Protein AF-A0A970FEV4-F1 (afdb_monomer)

Solvent-accessible surface area (backbone atoms only — not comparable to full-atom values): 2884 Å² total; per-residue (Å²): 140,68,68,49,43,71,42,90,93,30,48,70,70,54,41,49,43,34,42,74,51,72,41,77,45,64,69,52,44,64,72,59,31,71,70,55,51,50,49,42,29,41,76,76,38,80,84,113

Foldseek 3Di:
DCAQVVDPPQHPVNQVLLVVLVNNHPVSCVVCDDVNSVVSSCVVPVPD

Mean predicted aligned error: 2.28 Å

Structure (mmCIF, N/CA/C/O backbone):
data_AF-A0A970FEV4-F1
#
_entry.id   AF-A0A970FEV4-F1
#
loop_
_atom_site.group_PDB
_atom_site.id
_atom_site.type_symbol
_atom_site.label_atom_id
_atom_site.label_alt_id
_atom_site.label_comp_id
_atom_site.label_asym_id
_atom_site.label_entity_id
_atom_site.label_seq_id
_atom_site.pdbx_PDB_ins_code
_atom_site.Cartn_x
_atom_site.Cartn_y
_atom_site.Cartn_z
_atom_site.occupancy
_atom_site.B_iso_or_equiv
_atom_site.auth_seq_id
_atom_site.auth_comp_id
_atom_site.auth_asym_id
_atom_site.auth_atom_id
_atom_site.pdbx_PDB_model_num
ATOM 1 N N . MET A 1 1 ? -8.610 10.615 0.809 1.00 62.97 1 MET A N 1
ATOM 2 C CA . MET A 1 1 ? -8.517 9.156 1.003 1.00 62.97 1 MET A CA 1
ATOM 3 C C . MET A 1 1 ? -7.595 8.962 2.186 1.00 62.97 1 MET A C 1
ATOM 5 O O . MET A 1 1 ? -6.511 9.520 2.154 1.00 62.97 1 MET A O 1
ATOM 9 N N . GLY A 1 2 ? -8.112 8.385 3.264 1.00 77.62 2 GLY A N 1
ATOM 10 C CA . GLY A 1 2 ? -7.385 8.089 4.507 1.00 77.62 2 GLY A CA 1
ATOM 11 C C . GLY A 1 2 ? -8.008 6.880 5.204 1.00 77.62 2 GLY A C 1
ATOM 12 O O . GLY A 1 2 ? -7.931 6.738 6.420 1.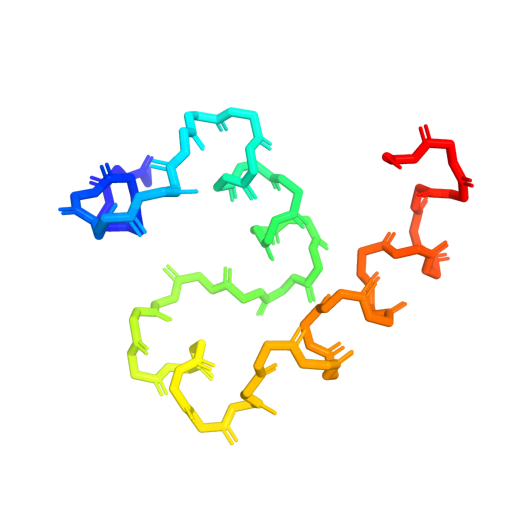00 77.62 2 GLY A O 1
ATOM 13 N N . GLU A 1 3 ? -8.753 6.079 4.439 1.00 87.25 3 GLU A N 1
ATOM 14 C CA . GLU A 1 3 ? -9.506 4.931 4.943 1.00 87.25 3 GLU A CA 1
ATOM 15 C C . GLU A 1 3 ? -8.623 3.687 4.907 1.00 87.25 3 GLU A C 1
ATOM 17 O O . GLU A 1 3 ? -8.591 2.934 5.876 1.00 87.25 3 GLU A O 1
ATOM 22 N N . LEU A 1 4 ? -7.821 3.519 3.848 1.00 94.31 4 LEU A N 1
ATOM 23 C CA . LEU A 1 4 ? -6.862 2.422 3.769 1.00 94.31 4 LEU A CA 1
ATOM 24 C C . LEU A 1 4 ? -5.724 2.634 4.764 1.00 94.31 4 LEU A C 1
ATOM 26 O O . LEU A 1 4 ? -5.282 1.667 5.373 1.00 94.31 4 LEU A O 1
ATOM 30 N N . SER A 1 5 ? -5.315 3.883 5.021 1.00 95.75 5 SER A N 1
ATOM 31 C CA . SER A 1 5 ? -4.293 4.189 6.032 1.00 95.75 5 SER A CA 1
ATOM 32 C C . SER A 1 5 ? -4.703 3.869 7.479 1.00 95.75 5 SER A C 1
ATOM 34 O O . SER A 1 5 ? -3.872 3.936 8.382 1.00 95.75 5 SER A O 1
ATOM 36 N N . LYS A 1 6 ? -5.981 3.547 7.736 1.00 95.12 6 LYS A N 1
ATOM 37 C CA . LYS A 1 6 ? -6.443 3.060 9.051 1.00 95.12 6 LYS A CA 1
ATOM 38 C C . LYS A 1 6 ? -6.148 1.573 9.252 1.00 95.12 6 LYS A C 1
ATOM 40 O O . LYS A 1 6 ? -6.211 1.089 10.382 1.00 95.12 6 LYS A O 1
ATOM 45 N N . LEU A 1 7 ? -5.850 0.844 8.176 1.00 95.00 7 LEU A N 1
ATOM 46 C CA . LEU A 1 7 ? -5.514 -0.570 8.238 1.00 95.00 7 LEU A CA 1
ATOM 47 C C . LEU A 1 7 ? -4.084 -0.767 8.751 1.00 95.00 7 LEU A C 1
ATOM 49 O O . LEU A 1 7 ? -3.191 0.034 8.456 1.00 95.00 7 LEU A O 1
ATOM 53 N N . PRO A 1 8 ? -3.826 -1.857 9.494 1.00 96.19 8 PRO A N 1
ATOM 54 C CA . PRO A 1 8 ? -2.482 -2.161 9.953 1.00 96.19 8 PRO A CA 1
ATOM 55 C C . PRO A 1 8 ? -1.533 -2.312 8.759 1.00 96.19 8 PRO A C 1
ATOM 57 O O . PRO A 1 8 ? -1.832 -3.017 7.795 1.00 96.19 8 PRO A O 1
ATOM 60 N N . ASN A 1 9 ? -0.358 -1.690 8.870 1.00 95.88 9 ASN A N 1
ATOM 61 C CA . ASN A 1 9 ? 0.719 -1.712 7.873 1.00 95.88 9 ASN A CA 1
ATOM 62 C C . ASN A 1 9 ? 0.433 -0.959 6.563 1.00 95.88 9 ASN A C 1
ATOM 64 O O . ASN A 1 9 ? 1.191 -1.111 5.607 1.00 95.88 9 ASN A O 1
ATOM 68 N N . ILE A 1 10 ? -0.604 -0.119 6.512 1.00 96.88 10 ILE A N 1
ATOM 69 C CA . ILE A 1 10 ? -0.839 0.771 5.372 1.00 96.88 10 ILE A CA 1
ATOM 70 C C . ILE A 1 10 ? -0.552 2.209 5.794 1.00 96.88 10 ILE A C 1
ATOM 72 O O . ILE A 1 10 ? -1.316 2.834 6.518 1.00 96.88 10 ILE A O 1
ATOM 76 N N . GLY A 1 11 ? 0.592 2.732 5.353 1.00 96.75 11 GLY A N 1
ATOM 77 C CA . GLY A 1 11 ? 0.942 4.143 5.521 1.00 96.75 11 GLY A CA 1
ATOM 78 C C . GLY A 1 11 ? 0.452 5.013 4.355 1.00 96.75 11 GLY A C 1
ATOM 79 O O . GLY A 1 11 ? 0.076 4.476 3.311 1.00 96.75 11 GLY A O 1
ATOM 80 N N . PRO A 1 12 ? 0.545 6.352 4.467 1.00 96.12 12 PRO A N 1
ATOM 81 C CA . PRO A 1 12 ? 0.082 7.283 3.431 1.00 96.12 12 PRO A CA 1
ATOM 82 C C . PRO A 1 12 ? 0.701 7.039 2.046 1.00 96.12 12 PRO A C 1
ATOM 84 O O . PRO A 1 12 ? 0.019 7.150 1.031 1.00 96.12 12 PRO A O 1
ATOM 87 N N . LYS A 1 13 ? 1.988 6.657 1.991 1.00 96.12 13 LYS A N 1
ATOM 88 C CA . LYS A 1 13 ? 2.662 6.329 0.723 1.00 96.12 13 LYS A CA 1
ATOM 89 C C . LYS A 1 13 ? 2.027 5.110 0.043 1.00 96.12 13 LYS A C 1
ATOM 91 O O . LYS A 1 13 ? 1.752 5.160 -1.151 1.00 96.12 13 LYS A O 1
ATOM 96 N N . LEU A 1 14 ? 1.768 4.046 0.806 1.00 96.81 14 LEU A N 1
ATOM 97 C CA . LEU A 1 14 ? 1.154 2.830 0.273 1.00 96.81 14 LEU A CA 1
ATOM 98 C C . LEU A 1 14 ? -0.307 3.072 -0.124 1.00 96.81 14 LEU A C 1
ATOM 100 O O . LEU A 1 14 ? -0.741 2.573 -1.154 1.00 96.81 14 LEU A O 1
ATOM 104 N N . GLU A 1 15 ? -1.058 3.872 0.638 1.00 97.31 15 GLU A N 1
ATOM 105 C CA . GLU A 1 15 ? -2.416 4.277 0.250 1.00 97.31 15 GLU A CA 1
ATOM 106 C C . GLU A 1 15 ? -2.431 5.060 -1.072 1.00 97.31 15 GLU A C 1
ATOM 108 O O . GLU A 1 15 ? -3.293 4.805 -1.913 1.00 97.31 15 GLU A O 1
ATOM 113 N N . SER A 1 16 ? -1.461 5.956 -1.296 1.00 97.00 16 SER A N 1
ATOM 114 C CA . SER A 1 16 ? -1.312 6.649 -2.584 1.00 97.00 16 SER A CA 1
ATOM 115 C C . SER A 1 16 ? -1.049 5.661 -3.719 1.00 97.00 16 SER A C 1
ATOM 117 O O . SER A 1 16 ? -1.764 5.684 -4.712 1.00 97.00 16 SER A O 1
ATOM 119 N N . GLN A 1 17 ? -0.095 4.740 -3.547 1.00 97.69 17 GLN A N 1
ATOM 120 C CA . GLN A 1 17 ? 0.220 3.720 -4.556 1.00 97.69 17 GLN A CA 1
ATOM 121 C C . GLN A 1 17 ? -0.977 2.799 -4.848 1.00 97.69 17 GLN A C 1
ATOM 123 O O . GLN A 1 17 ? -1.229 2.459 -6.002 1.00 97.69 17 GLN A O 1
ATOM 128 N N . LEU A 1 18 ? -1.744 2.412 -3.822 1.00 97.56 18 LEU A N 1
ATOM 129 C CA . LEU A 1 18 ? -2.981 1.642 -3.981 1.00 97.56 18 LEU A CA 1
ATOM 130 C C . LEU A 1 18 ? -4.040 2.439 -4.749 1.00 97.56 18 LEU A C 1
ATOM 132 O O . LEU A 1 18 ? -4.641 1.904 -5.680 1.00 97.56 18 LEU A O 1
ATOM 136 N N . SER A 1 19 ? -4.214 3.719 -4.418 1.00 96.94 19 SER A N 1
ATOM 137 C CA . SER A 1 19 ? -5.149 4.612 -5.110 1.00 96.94 19 SER A CA 1
ATOM 138 C C . SER A 1 19 ? -4.760 4.791 -6.579 1.00 96.94 19 SER A C 1
ATOM 140 O O . SER A 1 19 ? -5.614 4.670 -7.459 1.00 96.94 19 SER A O 1
ATOM 142 N N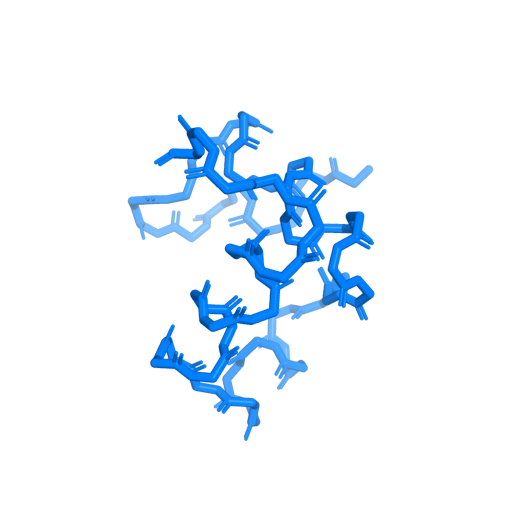 . ASP A 1 20 ? -3.466 4.968 -6.860 1.00 97.00 20 ASP A N 1
ATOM 143 C CA . ASP A 1 20 ? -2.917 5.033 -8.217 1.00 97.00 20 ASP A CA 1
ATOM 144 C C . ASP A 1 20 ? -3.117 3.707 -8.961 1.00 97.00 20 ASP A C 1
ATOM 146 O O . ASP A 1 20 ? -3.421 3.706 -10.153 1.00 97.00 20 ASP A O 1
ATOM 150 N N . ALA A 1 21 ? -3.029 2.571 -8.257 1.00 97.00 21 ALA A N 1
ATOM 151 C CA . ALA A 1 21 ? -3.365 1.233 -8.749 1.00 97.00 21 ALA A CA 1
ATOM 152 C C . ALA A 1 21 ? -4.875 0.983 -8.936 1.00 97.00 21 ALA A C 1
ATOM 154 O O . ALA A 1 21 ? -5.264 -0.095 -9.402 1.00 97.00 21 ALA A O 1
ATOM 155 N N . GLY A 1 22 ? -5.717 1.977 -8.640 1.00 96.56 22 GLY A N 1
ATOM 156 C CA . GLY A 1 22 ? -7.171 1.911 -8.754 1.00 96.56 22 GLY A CA 1
ATOM 157 C C . GLY A 1 22 ? -7.852 1.165 -7.608 1.00 96.56 22 GLY A C 1
ATOM 158 O O . GLY A 1 22 ? -8.982 0.738 -7.790 1.00 96.56 22 GLY A O 1
ATOM 159 N N . ILE A 1 23 ? -7.172 0.980 -6.470 1.00 97.44 23 ILE A N 1
ATOM 160 C CA . ILE A 1 23 ? -7.691 0.334 -5.260 1.00 97.44 23 ILE A CA 1
ATOM 161 C C . ILE A 1 23 ? -7.913 1.401 -4.194 1.00 97.44 23 ILE A C 1
ATOM 163 O O . ILE A 1 23 ? -6.962 1.914 -3.607 1.00 97.44 23 ILE A O 1
ATOM 167 N N . ILE A 1 24 ? -9.176 1.729 -3.941 1.00 96.56 24 ILE A N 1
ATOM 168 C CA . ILE A 1 24 ? -9.526 2.943 -3.187 1.00 96.56 24 ILE A CA 1
ATOM 169 C C . ILE A 1 24 ? -10.239 2.618 -1.867 1.00 96.56 24 ILE A C 1
ATOM 171 O O . ILE A 1 24 ? -10.233 3.419 -0.931 1.00 96.56 24 ILE A O 1
ATOM 175 N N . THR A 1 25 ? -10.851 1.435 -1.770 1.00 96.50 25 THR A N 1
ATOM 176 C CA . THR A 1 25 ? -11.624 1.012 -0.595 1.00 96.50 25 THR A CA 1
ATOM 177 C C . THR A 1 25 ? -11.045 -0.243 0.042 1.00 96.50 25 THR A C 1
ATOM 179 O O . THR A 1 25 ? -10.410 -1.071 -0.614 1.00 96.50 25 THR A O 1
ATOM 182 N N . GLU A 1 26 ? -11.295 -0.416 1.341 1.00 96.38 26 GLU A N 1
ATOM 183 C CA . GLU A 1 26 ? -10.911 -1.631 2.063 1.00 96.38 26 GLU A CA 1
ATOM 184 C C . GLU A 1 26 ? -11.566 -2.884 1.461 1.00 96.38 26 GLU A C 1
ATOM 186 O O . GLU A 1 26 ? -10.915 -3.919 1.324 1.00 96.38 26 GLU A O 1
ATOM 191 N N . GLU A 1 27 ? -12.839 -2.802 1.073 1.00 96.38 27 GLU A N 1
ATOM 192 C CA . GLU A 1 27 ? -13.561 -3.918 0.453 1.00 96.38 27 GLU A CA 1
ATOM 193 C C . GLU A 1 27 ? -12.938 -4.321 -0.882 1.00 96.38 27 GLU A C 1
ATOM 195 O O . GLU A 1 27 ? -12.770 -5.511 -1.159 1.00 96.38 27 GLU A O 1
ATOM 200 N N . GLU A 1 28 ? -12.526 -3.346 -1.693 1.00 97.00 28 GLU A N 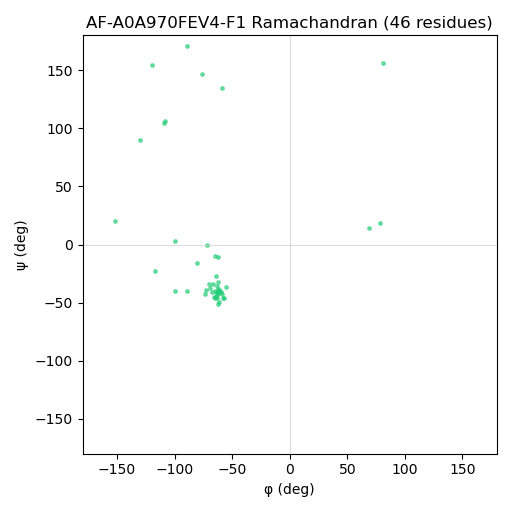1
ATOM 201 C CA . GLU A 1 28 ? -11.799 -3.618 -2.924 1.00 97.00 28 GLU A CA 1
ATOM 202 C C . GLU A 1 28 ? -10.435 -4.244 -2.640 1.00 97.00 28 GLU A C 1
ATOM 204 O O . GLU A 1 28 ? -10.102 -5.263 -3.246 1.00 97.00 28 GLU A O 1
ATOM 209 N N . PHE A 1 29 ? -9.679 -3.693 -1.688 1.00 96.94 29 PHE A N 1
ATOM 210 C CA . PHE A 1 29 ? -8.379 -4.229 -1.296 1.00 96.94 29 PHE A CA 1
ATOM 211 C C . PHE A 1 29 ? -8.484 -5.682 -0.807 1.00 96.94 29 PHE A C 1
ATOM 213 O O . PHE A 1 29 ? -7.698 -6.532 -1.229 1.00 96.94 29 PHE A O 1
ATOM 220 N N . ARG A 1 30 ? -9.500 -6.006 0.006 1.00 96.56 30 ARG A N 1
ATOM 221 C CA . ARG A 1 30 ? -9.786 -7.377 0.464 1.00 96.56 30 ARG A CA 1
ATOM 222 C C . ARG A 1 30 ? -10.189 -8.302 -0.685 1.00 96.56 30 ARG A C 1
ATOM 224 O O . ARG A 1 30 ? -9.752 -9.450 -0.708 1.00 96.56 30 ARG A O 1
ATOM 231 N N . ARG A 1 31 ? -10.995 -7.818 -1.637 1.00 98.12 31 ARG A N 1
ATOM 232 C CA . ARG A 1 31 ? -11.433 -8.587 -2.815 1.00 98.12 31 ARG A CA 1
ATOM 233 C C . ARG A 1 31 ? -10.281 -8.884 -3.775 1.00 98.12 31 ARG A C 1
ATOM 235 O O . ARG A 1 31 ? -10.219 -9.977 -4.326 1.00 98.12 31 ARG A O 1
ATOM 242 N N . VAL A 1 32 ? -9.401 -7.907 -3.995 1.00 97.62 32 VAL A N 1
ATOM 243 C CA . VAL A 1 32 ? -8.230 -8.025 -4.876 1.00 97.62 32 VAL A CA 1
ATOM 244 C C . VAL A 1 32 ? -7.14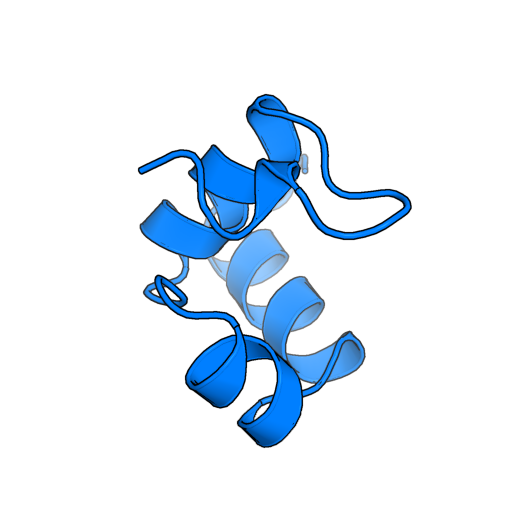8 -8.892 -4.224 1.00 97.62 32 VAL A C 1
ATOM 246 O O . VAL A 1 32 ? -6.562 -9.753 -4.877 1.00 97.62 32 VAL A O 1
ATOM 249 N N . GLY A 1 33 ? -6.913 -8.696 -2.927 1.00 97.62 33 GLY A N 1
ATOM 250 C CA . GLY A 1 33 ? -5.873 -9.381 -2.171 1.00 97.62 33 GLY A CA 1
ATOM 251 C C . GLY A 1 33 ? -4.485 -8.761 -2.360 1.00 97.62 33 GLY A C 1
ATOM 252 O O . GLY A 1 33 ? -4.180 -8.120 -3.367 1.00 97.62 33 GLY A O 1
ATOM 253 N N . SER A 1 34 ? -3.608 -8.978 -1.377 1.00 97.56 34 SER A N 1
ATOM 254 C CA . SER A 1 34 ? -2.315 -8.284 -1.284 1.00 97.56 34 SER A CA 1
ATOM 255 C C . SER A 1 34 ? -1.374 -8.558 -2.458 1.00 97.56 34 SER A C 1
ATOM 257 O O . SER A 1 34 ? -0.701 -7.642 -2.918 1.00 97.56 34 SER A O 1
ATOM 259 N N . ARG A 1 35 ? -1.335 -9.792 -2.978 1.00 98.25 35 ARG A N 1
ATOM 260 C CA . ARG A 1 35 ? -0.457 -10.155 -4.106 1.00 98.25 35 ARG A CA 1
ATOM 261 C C . ARG A 1 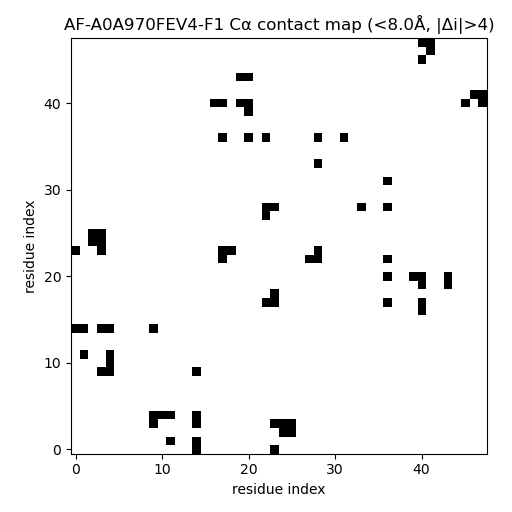35 ? -0.842 -9.439 -5.396 1.00 98.25 35 ARG A C 1
ATOM 263 O O . ARG A 1 35 ? 0.033 -8.924 -6.081 1.00 98.25 35 ARG A O 1
ATOM 270 N N . GLU A 1 36 ? -2.132 -9.400 -5.716 1.00 98.56 36 GLU A N 1
ATOM 271 C CA . GLU A 1 36 ? -2.613 -8.715 -6.918 1.00 98.56 36 GLU A CA 1
ATOM 272 C C . GLU A 1 36 ? -2.529 -7.195 -6.755 1.00 98.56 36 GLU A C 1
ATOM 274 O O . GLU A 1 36 ? -2.112 -6.509 -7.683 1.00 98.56 36 GLU A O 1
ATOM 279 N N . ALA A 1 37 ? -2.840 -6.664 -5.567 1.00 98.38 37 ALA A N 1
ATOM 280 C CA . ALA A 1 37 ? -2.651 -5.247 -5.272 1.00 98.38 37 ALA A CA 1
ATOM 281 C C . ALA A 1 37 ? -1.185 -4.829 -5.468 1.00 98.38 37 ALA A C 1
ATOM 283 O O . ALA A 1 37 ? -0.910 -3.850 -6.156 1.00 98.38 37 ALA A O 1
ATOM 284 N N . TRP A 1 38 ? -0.244 -5.623 -4.947 1.00 98.31 38 TRP A N 1
ATOM 285 C CA . TRP A 1 38 ? 1.187 -5.388 -5.125 1.00 98.31 38 TRP A CA 1
ATOM 286 C C . TRP A 1 38 ? 1.624 -5.486 -6.589 1.00 98.31 38 TRP A C 1
ATOM 288 O O . TRP A 1 38 ? 2.370 -4.637 -7.068 1.00 98.31 38 TRP A O 1
ATOM 298 N N . ARG A 1 39 ? 1.108 -6.472 -7.335 1.00 98.62 39 ARG A N 1
ATOM 299 C CA . ARG A 1 39 ? 1.366 -6.607 -8.776 1.00 98.62 39 ARG A CA 1
ATOM 300 C C . ARG A 1 39 ? 0.953 -5.343 -9.538 1.00 98.62 39 ARG A C 1
ATOM 302 O O . ARG A 1 39 ? 1.741 -4.845 -10.330 1.00 98.62 3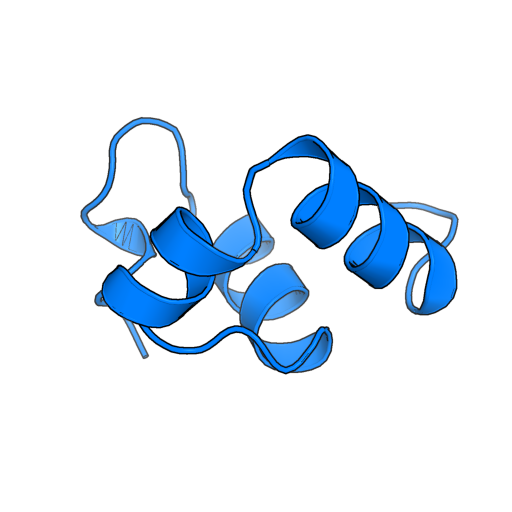9 ARG A O 1
ATOM 309 N N . ARG A 1 40 ? -0.235 -4.795 -9.260 1.00 98.38 40 ARG A N 1
ATOM 310 C CA . ARG A 1 40 ? -0.730 -3.561 -9.899 1.00 98.38 40 ARG A CA 1
ATOM 311 C C . ARG A 1 40 ? 0.070 -2.319 -9.516 1.00 98.38 40 ARG A C 1
ATOM 313 O O . ARG A 1 40 ? 0.220 -1.430 -10.350 1.00 98.38 40 ARG A O 1
ATOM 320 N N . ILE A 1 41 ? 0.568 -2.254 -8.278 1.00 98.38 41 ILE A N 1
ATOM 321 C CA . ILE A 1 41 ? 1.492 -1.192 -7.859 1.00 98.38 41 I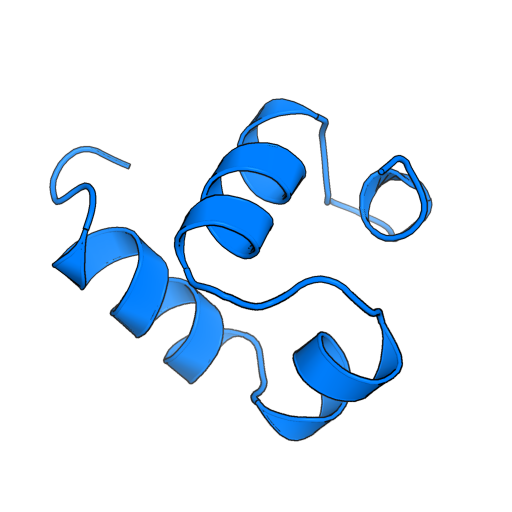LE A CA 1
ATOM 322 C C . ILE A 1 41 ? 2.767 -1.278 -8.700 1.00 98.38 41 ILE A C 1
ATOM 324 O O . ILE A 1 41 ? 3.117 -0.294 -9.340 1.00 98.38 41 ILE A O 1
ATOM 328 N N . LEU A 1 42 ? 3.397 -2.455 -8.791 1.00 98.25 42 LEU A N 1
ATOM 329 C CA . LEU A 1 42 ? 4.622 -2.648 -9.578 1.00 98.25 42 LEU A CA 1
ATOM 330 C C . LEU A 1 42 ? 4.436 -2.397 -11.083 1.00 98.25 42 LEU A C 1
ATOM 332 O O . LEU A 1 42 ? 5.360 -1.931 -11.742 1.00 98.25 42 LEU A O 1
ATOM 336 N N . GLU A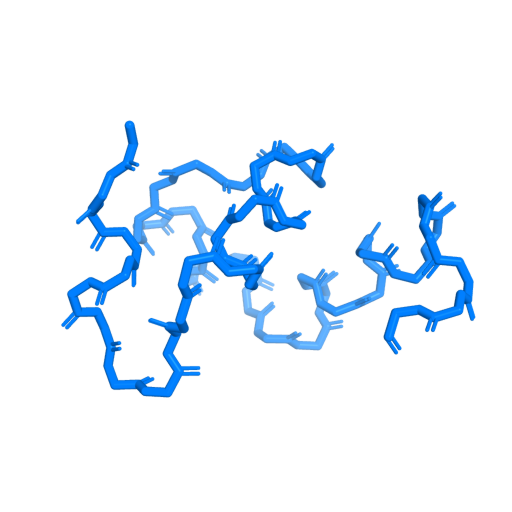 1 43 ? 3.255 -2.681 -11.643 1.00 97.88 43 GLU A N 1
ATOM 337 C CA . GLU A 1 43 ? 2.934 -2.355 -13.042 1.00 97.88 43 GLU A CA 1
ATOM 338 C C . GLU A 1 43 ? 2.928 -0.843 -13.319 1.00 97.88 43 GLU A C 1
ATOM 340 O O . GLU A 1 43 ? 3.160 -0.431 -14.456 1.00 97.88 43 GLU A O 1
ATOM 345 N N . ARG A 1 44 ? 2.657 -0.017 -12.302 1.00 95.94 44 ARG A N 1
ATOM 346 C CA . ARG A 1 44 ? 2.591 1.449 -12.414 1.00 95.94 44 ARG A CA 1
ATOM 347 C C . ARG A 1 44 ? 3.867 2.134 -11.942 1.00 95.94 44 ARG A C 1
ATOM 349 O O . ARG A 1 44 ? 4.304 3.094 -12.569 1.00 95.94 44 ARG A O 1
ATOM 356 N N . ASP A 1 45 ? 4.451 1.629 -10.864 1.00 95.94 45 ASP A N 1
ATOM 357 C CA . ASP A 1 45 ? 5.701 2.077 -10.262 1.00 95.94 45 ASP A CA 1
ATOM 358 C C . ASP A 1 45 ? 6.615 0.860 -10.036 1.00 95.94 45 ASP A C 1
ATOM 360 O O . ASP A 1 45 ? 6.585 0.239 -8.971 1.00 95.94 45 ASP A O 1
ATOM 364 N N . PRO A 1 46 ? 7.456 0.503 -11.024 1.00 96.25 46 PRO A N 1
ATOM 365 C CA . PRO A 1 46 ? 8.404 -0.602 -10.888 1.00 96.25 46 PRO A CA 1
ATOM 366 C C . PRO A 1 46 ? 9.460 -0.403 -9.788 1.00 96.25 46 PRO A C 1
ATOM 368 O O . PRO A 1 46 ? 10.199 -1.340 -9.493 1.00 96.25 46 PRO A O 1
ATOM 371 N N . SER A 1 47 ? 9.572 0.806 -9.220 1.00 95.06 47 SER A N 1
ATOM 372 C CA . SER A 1 47 ? 10.517 1.149 -8.150 1.00 95.06 47 SER A CA 1
ATOM 373 C C . SER A 1 47 ? 9.900 1.161 -6.745 1.00 95.06 47 SER A C 1
ATOM 375 O O . SER A 1 47 ? 10.598 1.516 -5.792 1.00 95.06 47 SER A O 1
ATOM 377 N N . ALA A 1 48 ? 8.614 0.803 -6.641 1.00 90.81 48 ALA A N 1
ATOM 378 C CA . ALA A 1 48 ? 7.806 0.852 -5.423 1.00 90.81 48 ALA A CA 1
ATOM 379 C C . ALA A 1 48 ? 8.393 0.097 -4.222 1.00 90.81 48 ALA A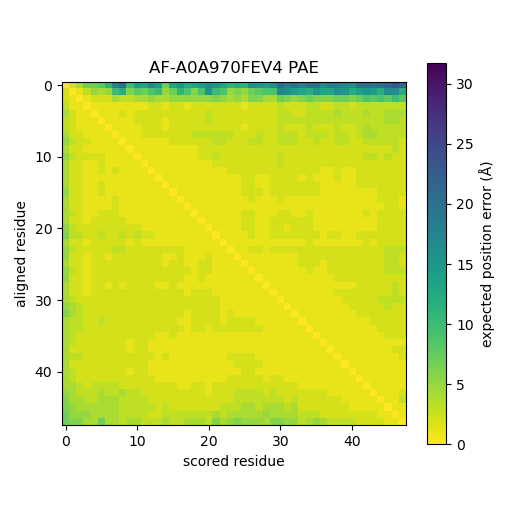 C 1
ATOM 381 O O . ALA A 1 48 ? 8.910 -1.032 -4.394 1.00 90.81 48 ALA A O 1
#

Sequence (48 aa):
MGELSKLPNIGPKLESQLSDAGIITEEEFRRVGSREAWRRILERDPSA

Secondary structure (DSSP, 8-state):
--SGGGSTT--HHHHHHHHHTT--SHHHHHHH-HHHHHHHHHHH-TT-

Nearest PDB structures (foldseek):
  3mab-assembly1_B  TM=9.766E-01  e=1.067E-02  Listeria monocytogenes serotype 4b str. F2365
  3bqt-assembly3_B  TM=9.696E-01  e=1.386E-02  Listeria monocytogenes serotype 4b str. F2365
  3bqt-assembly2_A  TM=9.666E-01  e=1.687E-02  Listeria monocytogenes serotype 4b str. F2365

pLDDT: mean 95.49, std 5.78, range [62.97, 98.62]

Radius of gyration: 9.58 Å; Cα contacts (8 Å, |Δi|>4): 39; chains: 1; bounding box: 24×19×23 Å